Protein AF-A0AA91U6T4-F1 (afdb_monomer)

Secondary structure (DSSP, 8-state):
------PPEETTEEEEEEE-SSEETTEE---TTSPEEHHHHHHHHHHHHHHHHH-SS-----------SS-GGG-TTTT-THHHHHHHHHHHHHHHHHHHHHHHHS--------------EETTTEE--S------------------------

Organism: NCBI:txid553151

InterPro domains:
  IPR057271 YagK/YfjJ, C-terminal domain [PF11726] (22-129)

Sequence (154 aa):
MKISKRYKRLKANPSLHLHYENQFDGFEVYTDRGPLIREFLDQLYDTTERALDQYSRVFAARFDLRFPQIDPFFCRDYDSNKFISTFFETLKRLIKRDRELAGLERRVHQTDVRYVWAREVGRSGKPHYLNRPQYS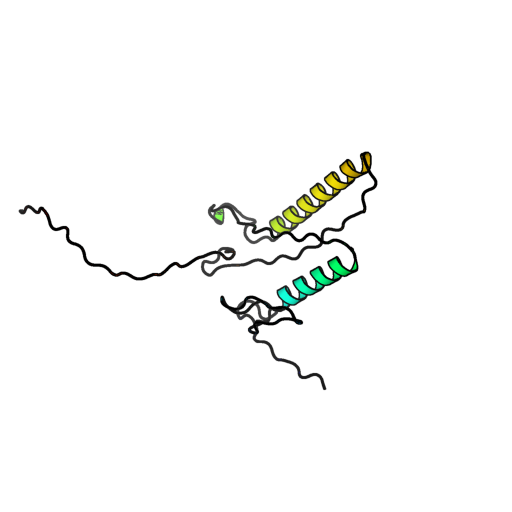RHSPDSGNDAFRTRPVTG

Solvent-accessible surface area (backbone atoms only — not comparable to full-atom values): 10684 Å² total; per-residue (Å²): 134,86,80,79,79,82,64,55,54,38,89,94,44,71,91,43,33,48,35,74,63,52,60,54,98,90,37,82,44,91,37,92,91,44,64,43,54,41,66,58,50,53,50,47,49,55,52,48,53,56,44,57,76,74,32,100,76,80,87,90,85,87,81,89,88,73,80,74,99,60,66,65,89,81,38,89,58,75,87,47,67,59,61,61,51,53,49,52,54,50,50,53,50,54,52,50,51,52,49,55,57,50,44,76,81,41,96,65,80,92,80,83,87,82,84,80,88,85,85,47,68,32,97,85,84,42,76,41,76,97,81,78,88,80,84,82,78,78,88,84,82,90,78,90,81,87,80,88,79,85,80,89,86,135

Mean predicted aligned error: 13.68 Å

pLDDT: mean 74.29, std 22.66, range [26.67, 95.44]

Foldseek 3Di:
DDDPPDFDADPVDRVWGWAQDLDDPRDGHDAPVHTDTVVLVVLVVVLVVVQVVVDVDDDDDDDDDDDPPDPVVVVPCQVPPVVVVVVVVVVQVVVVVVQVVVVVVDDDDDDDDGDDDDFAQDPVRHGDDDDDDPDDDDDDDDDDDDDDDDDDDD

Radius of gyration: 24.83 Å; Cα contacts (8 Å, |Δi|>4): 80; chains: 1; bounding box: 41×79×70 Å

Structure (mmCIF, N/CA/C/O backbone):
data_AF-A0AA91U6T4-F1
#
_entry.id   AF-A0AA91U6T4-F1
#
loop_
_atom_site.group_PDB
_atom_site.id
_atom_site.type_symbol
_atom_site.label_atom_id
_atom_site.label_alt_id
_atom_site.label_comp_id
_atom_site.label_asym_id
_atom_site.label_entity_id
_atom_site.label_seq_id
_atom_site.pdbx_PDB_ins_code
_atom_site.Cartn_x
_atom_site.Cartn_y
_atom_site.Cartn_z
_atom_site.occupancy
_atom_site.B_iso_or_equiv
_atom_site.auth_seq_id
_atom_site.auth_comp_id
_atom_site.auth_asym_id
_atom_site.auth_atom_id
_atom_site.pdbx_PDB_model_num
ATOM 1 N N . MET A 1 1 ? -2.992 -31.243 -13.750 1.00 34.16 1 MET A N 1
ATOM 2 C CA . MET A 1 1 ? -1.886 -30.812 -14.634 1.00 34.16 1 MET A CA 1
ATOM 3 C C . MET A 1 1 ? -1.821 -29.285 -14.592 1.00 34.16 1 MET A C 1
ATOM 5 O O . MET A 1 1 ? -2.686 -28.641 -15.165 1.00 34.16 1 MET A O 1
ATOM 9 N N . LYS A 1 2 ? -0.912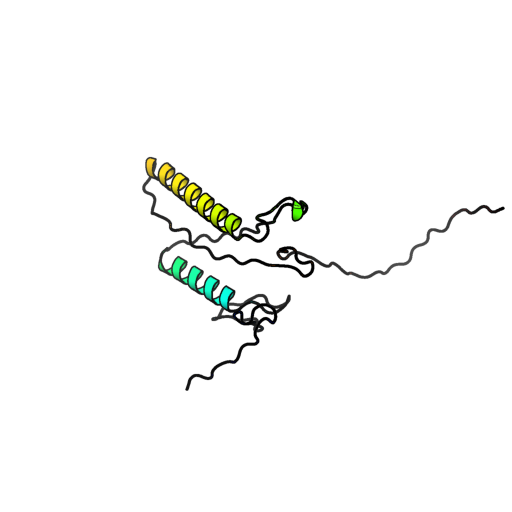 -28.688 -13.803 1.00 38.53 2 LYS A N 1
ATOM 10 C CA . LYS A 1 2 ? -0.807 -27.219 -13.694 1.00 38.53 2 LYS A CA 1
ATOM 11 C C . LYS A 1 2 ? -0.024 -26.707 -14.901 1.00 38.53 2 LYS A C 1
ATOM 13 O O . LYS A 1 2 ? 1.176 -26.946 -14.995 1.00 38.53 2 LYS A O 1
ATOM 18 N N . ILE A 1 3 ? -0.700 -26.044 -15.834 1.00 43.16 3 ILE A N 1
ATOM 19 C CA . ILE A 1 3 ? -0.030 -25.337 -16.925 1.00 43.16 3 ILE A CA 1
ATOM 20 C C . ILE A 1 3 ? 0.766 -24.200 -16.279 1.00 43.16 3 ILE A C 1
ATOM 22 O O . ILE A 1 3 ? 0.192 -23.271 -15.714 1.00 43.16 3 ILE A O 1
ATOM 26 N N . SER A 1 4 ? 2.095 -24.296 -16.313 1.00 48.19 4 SER A N 1
ATOM 27 C CA . SER A 1 4 ? 2.974 -23.205 -15.898 1.00 48.19 4 SER A CA 1
ATOM 28 C C . SER A 1 4 ? 2.845 -22.079 -16.924 1.00 48.19 4 SER A C 1
ATOM 30 O O . SER A 1 4 ? 3.457 -22.128 -17.992 1.00 48.19 4 SER A O 1
ATOM 32 N N . LYS A 1 5 ? 1.997 -21.079 -16.642 1.00 64.62 5 LYS A N 1
ATOM 33 C CA . LYS A 1 5 ? 1.965 -19.835 -17.422 1.00 64.62 5 LYS A CA 1
ATOM 34 C C . LYS A 1 5 ? 3.343 -19.174 -17.290 1.00 64.62 5 LYS A C 1
ATOM 36 O O . LYS A 1 5 ? 3.743 -18.756 -16.205 1.00 64.62 5 LYS A O 1
ATOM 41 N N . ARG A 1 6 ? 4.093 -19.095 -18.392 1.00 72.50 6 ARG A N 1
ATOM 42 C CA . ARG A 1 6 ? 5.404 -18.436 -18.427 1.00 72.50 6 ARG A CA 1
ATOM 43 C C . ARG A 1 6 ? 5.205 -16.937 -18.642 1.00 72.50 6 ARG A C 1
ATOM 45 O O . ARG A 1 6 ? 5.033 -16.487 -19.770 1.00 72.50 6 ARG A O 1
ATOM 52 N N . TYR A 1 7 ? 5.231 -16.170 -17.559 1.00 83.06 7 TYR A N 1
ATOM 53 C CA . TYR A 1 7 ? 5.122 -14.713 -17.628 1.00 83.06 7 TYR A CA 1
ATOM 54 C C . TYR A 1 7 ? 6.411 -14.083 -18.153 1.00 83.06 7 TYR A C 1
ATOM 56 O O . TYR A 1 7 ? 7.523 -14.552 -17.881 1.00 83.06 7 TYR A O 1
ATOM 64 N N . LYS A 1 8 ? 6.268 -12.988 -18.901 1.00 87.94 8 LYS A N 1
ATOM 65 C CA . LYS A 1 8 ? 7.412 -12.197 -19.357 1.00 87.94 8 LYS A CA 1
ATOM 66 C C . LYS A 1 8 ? 8.025 -11.471 -18.163 1.00 87.94 8 LYS A C 1
ATOM 68 O O . LYS A 1 8 ? 7.309 -10.873 -17.375 1.00 87.94 8 LYS A O 1
ATOM 73 N N . ARG A 1 9 ? 9.349 -11.513 -18.037 1.00 90.44 9 ARG A N 1
ATOM 74 C CA . ARG A 1 9 ? 10.083 -10.887 -16.928 1.00 90.44 9 ARG A CA 1
ATOM 75 C C . ARG A 1 9 ? 10.503 -9.461 -17.262 1.00 90.44 9 ARG A C 1
ATOM 77 O O . ARG A 1 9 ? 10.778 -9.150 -18.427 1.00 90.44 9 ARG A O 1
ATOM 84 N N . LEU A 1 10 ? 10.588 -8.606 -16.247 1.00 85.19 10 LEU A N 1
ATOM 85 C CA . LEU A 1 10 ? 11.153 -7.269 -16.386 1.00 85.19 10 LEU A CA 1
ATOM 86 C C . LEU A 1 10 ? 12.662 -7.381 -16.658 1.00 85.19 10 LEU A C 1
ATOM 88 O O . LEU A 1 10 ? 13.394 -8.007 -15.900 1.00 85.19 10 LEU A O 1
ATOM 92 N N . LYS A 1 11 ? 13.153 -6.750 -17.734 1.00 82.88 11 LYS A N 1
ATOM 93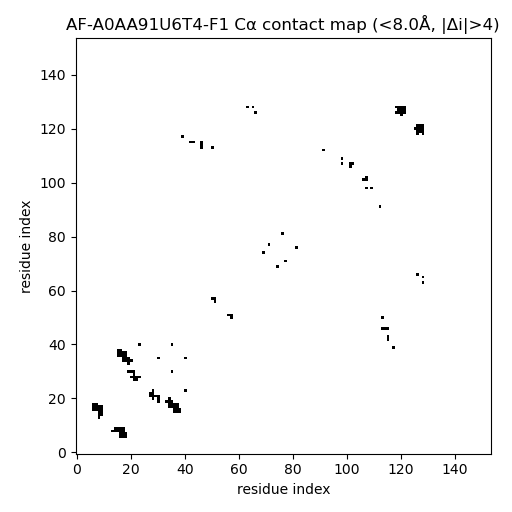 C CA . LYS A 1 11 ? 14.574 -6.848 -18.126 1.00 82.88 11 LYS A CA 1
ATOM 94 C C . LYS A 1 11 ? 15.533 -6.358 -17.037 1.00 82.88 11 LYS A C 1
ATOM 96 O O . LYS A 1 11 ? 16.573 -6.965 -16.831 1.00 82.88 11 LYS A O 1
ATOM 101 N N . ALA A 1 12 ? 15.174 -5.264 -16.365 1.00 79.56 12 ALA A N 1
ATOM 102 C CA . ALA A 1 12 ? 15.988 -4.661 -15.313 1.00 79.56 12 ALA A CA 1
ATOM 103 C C . ALA A 1 12 ? 15.968 -5.464 -14.003 1.00 79.56 12 ALA A C 1
ATOM 105 O O . ALA A 1 12 ? 16.896 -5.354 -13.211 1.00 79.56 12 ALA A O 1
ATOM 106 N N . ASN A 1 13 ? 14.920 -6.262 -13.772 1.00 80.25 13 ASN A N 1
ATOM 107 C CA . ASN A 1 13 ? 14.809 -7.110 -12.595 1.00 80.25 13 ASN A CA 1
ATOM 108 C C . ASN A 1 13 ? 14.064 -8.415 -12.935 1.00 80.25 13 ASN A C 1
ATOM 110 O O . ASN A 1 13 ? 12.831 -8.442 -12.911 1.00 80.25 13 ASN A O 1
ATOM 114 N N . PRO A 1 14 ? 14.791 -9.504 -13.239 1.00 85.12 14 PRO A N 1
ATOM 115 C CA . PRO A 1 14 ? 14.189 -10.767 -13.655 1.00 85.12 14 PRO A CA 1
ATOM 116 C C . PRO A 1 14 ? 13.364 -11.492 -12.585 1.00 85.12 14 PRO A C 1
ATOM 118 O O . PRO A 1 14 ? 12.731 -12.494 -12.926 1.00 85.12 14 PRO A O 1
ATOM 121 N N . SER A 1 15 ? 13.388 -11.052 -11.319 1.00 87.19 15 SER A N 1
ATOM 122 C CA . SER A 1 15 ? 12.479 -11.582 -10.294 1.00 87.19 15 SER A CA 1
ATOM 123 C C . SER A 1 15 ? 11.056 -11.038 -10.431 1.00 87.19 15 SER A C 1
ATOM 125 O O . SER A 1 15 ? 10.142 -11.650 -9.892 1.00 87.19 15 SER A O 1
ATOM 127 N N . LEU A 1 16 ? 10.870 -9.936 -11.169 1.00 88.69 16 LEU A N 1
ATOM 128 C CA . LEU A 1 16 ? 9.574 -9.308 -11.399 1.00 88.69 16 LEU A CA 1
ATOM 129 C C . LEU A 1 16 ? 8.964 -9.766 -12.724 1.00 88.69 16 LEU A C 1
ATOM 131 O O . LEU A 1 16 ? 9.623 -9.753 -13.776 1.00 88.69 16 LEU A O 1
ATOM 135 N N . HIS A 1 17 ? 7.685 -10.122 -12.684 1.00 92.56 17 HIS A N 1
ATOM 136 C CA . HIS A 1 17 ? 6.918 -10.563 -13.842 1.00 92.56 17 HIS A CA 1
ATOM 137 C C . HIS A 1 17 ? 5.939 -9.483 -14.302 1.00 92.56 17 HIS A C 1
ATOM 139 O O . HIS A 1 17 ? 5.362 -8.740 -13.516 1.00 92.56 17 HIS A O 1
ATOM 145 N N . LEU A 1 18 ? 5.752 -9.403 -15.615 1.00 91.88 18 LEU A N 1
ATOM 146 C CA . LEU A 1 18 ? 4.872 -8.449 -16.268 1.00 91.88 18 LEU A CA 1
ATOM 147 C C . LEU A 1 18 ? 3.494 -9.071 -16.495 1.00 91.88 18 LEU A C 1
ATOM 149 O O . LEU A 1 18 ? 3.379 -10.168 -17.052 1.00 91.88 18 LEU A O 1
ATOM 153 N N . HIS A 1 19 ? 2.466 -8.330 -16.107 1.00 91.88 19 HIS A N 1
ATOM 154 C CA . HIS A 1 19 ? 1.061 -8.637 -16.312 1.00 91.88 19 HIS A CA 1
ATOM 155 C C . HIS A 1 19 ? 0.486 -7.696 -17.380 1.00 91.88 19 HIS A C 1
ATOM 157 O O . HIS A 1 19 ? 0.597 -6.478 -17.260 1.00 91.88 19 HIS A O 1
ATOM 163 N N . TYR A 1 20 ? -0.077 -8.267 -18.447 1.00 92.69 20 TYR A N 1
ATOM 164 C CA . TYR A 1 20 ? -0.569 -7.532 -19.623 1.00 92.69 20 TYR A CA 1
ATOM 165 C C . TYR A 1 20 ? -2.092 -7.558 -19.766 1.00 92.69 20 TYR A C 1
ATOM 167 O O . TYR A 1 20 ? -2.630 -6.812 -20.577 1.00 92.69 20 TYR A O 1
ATOM 175 N N . GLU A 1 21 ? -2.760 -8.457 -19.047 1.00 93.44 21 GLU A N 1
ATOM 176 C CA . GLU A 1 21 ? -4.209 -8.613 -19.106 1.00 93.44 21 GLU A CA 1
ATOM 177 C C . GLU A 1 21 ? -4.857 -7.449 -18.334 1.00 93.44 21 GLU A C 1
ATOM 179 O O . GLU A 1 21 ? -4.284 -6.930 -17.381 1.00 93.44 21 GLU A O 1
ATOM 184 N N . ASN A 1 22 ? -6.042 -7.010 -18.752 1.00 93.94 22 ASN A N 1
ATOM 185 C CA . ASN A 1 22 ? -6.808 -5.978 -18.041 1.00 93.94 22 ASN A CA 1
ATOM 186 C C . ASN A 1 22 ? -7.613 -6.555 -16.864 1.00 93.94 22 ASN A C 1
ATOM 188 O O . ASN A 1 22 ? -8.414 -5.847 -16.260 1.00 93.94 22 ASN A O 1
ATOM 192 N N . GLN A 1 23 ? -7.424 -7.840 -16.556 1.00 95.44 23 GLN A N 1
ATOM 193 C CA . GLN A 1 23 ? -8.053 -8.533 -15.443 1.00 95.44 23 GLN A CA 1
ATOM 194 C C . GLN A 1 23 ? -7.008 -9.271 -14.613 1.00 95.44 23 GLN A C 1
ATOM 196 O O . GLN A 1 23 ? -6.150 -9.972 -15.150 1.00 95.44 23 GLN A O 1
ATOM 201 N N . PHE A 1 24 ? -7.137 -9.164 -13.297 1.00 93.88 24 PHE A N 1
ATOM 202 C CA . PHE A 1 24 ? -6.294 -9.840 -12.324 1.00 93.88 24 PHE A CA 1
ATOM 203 C C . PHE A 1 24 ? -7.169 -10.363 -11.181 1.00 93.88 24 PHE A C 1
ATOM 205 O O . PHE A 1 24 ? -7.862 -9.581 -10.540 1.00 93.88 24 PHE A O 1
ATOM 212 N N . ASP A 1 25 ? -7.179 -11.682 -10.969 1.00 91.88 25 ASP A N 1
ATOM 213 C CA . ASP A 1 25 ? -7.969 -12.365 -9.929 1.00 91.88 25 ASP A CA 1
ATOM 214 C C . ASP A 1 25 ? -9.443 -11.917 -9.842 1.00 91.88 25 ASP A C 1
ATOM 216 O O . ASP A 1 25 ? -10.029 -11.799 -8.772 1.00 91.88 25 ASP A O 1
ATOM 220 N N . GLY A 1 26 ? -10.063 -11.676 -11.003 1.00 91.75 26 GLY A N 1
ATOM 221 C CA . GLY A 1 26 ? -11.465 -11.257 -11.113 1.00 91.75 26 GLY A CA 1
ATOM 222 C C . GLY A 1 26 ? -11.702 -9.746 -11.011 1.00 91.75 26 GLY A C 1
ATOM 223 O O . GLY A 1 26 ? -12.839 -9.309 -11.174 1.00 91.75 26 GLY A O 1
ATOM 224 N N . PHE A 1 27 ? -10.653 -8.946 -10.805 1.00 92.38 27 PHE A N 1
ATOM 225 C CA . PHE A 1 27 ? -10.717 -7.485 -10.762 1.00 92.38 27 PHE A CA 1
ATOM 226 C C . PHE A 1 27 ? -10.191 -6.866 -12.051 1.00 92.38 27 PHE A C 1
ATOM 228 O O . PHE A 1 27 ? -9.200 -7.327 -12.618 1.00 92.38 27 PHE A O 1
ATOM 235 N N . GLU A 1 28 ? -10.819 -5.779 -12.493 1.00 95.19 28 GLU A N 1
ATOM 236 C CA . GLU A 1 28 ? -10.283 -4.966 -13.582 1.00 95.19 28 GLU A CA 1
ATOM 237 C C . GLU A 1 28 ? -9.039 -4.201 -13.116 1.00 95.19 28 GLU A C 1
ATOM 239 O O . GLU A 1 28 ? -9.038 -3.543 -12.071 1.00 95.19 28 GLU A O 1
ATOM 244 N N . VAL A 1 29 ? -7.971 -4.270 -13.911 1.00 93.94 29 VAL A N 1
ATOM 245 C CA . VAL A 1 29 ? -6.708 -3.570 -13.664 1.00 93.94 29 VAL A CA 1
ATOM 246 C C . VAL A 1 29 ? -6.335 -2.684 -14.847 1.00 93.94 29 VAL A C 1
ATOM 248 O O . VAL A 1 29 ? -6.553 -3.015 -16.011 1.00 93.94 29 VAL A O 1
ATOM 251 N N . TYR A 1 30 ? -5.755 -1.523 -14.547 1.00 91.88 30 TYR A N 1
ATOM 252 C CA . TYR A 1 30 ? -5.471 -0.501 -15.550 1.00 91.88 30 TYR A CA 1
ATOM 253 C C . TYR A 1 30 ? -4.148 -0.764 -16.284 1.00 91.88 30 TYR A C 1
ATOM 255 O O . TYR A 1 30 ? -3.071 -0.464 -15.765 1.00 91.88 30 TYR A O 1
ATOM 263 N N . THR A 1 31 ? -4.229 -1.286 -17.511 1.00 91.56 31 THR A N 1
ATOM 264 C CA . THR A 1 31 ? -3.064 -1.639 -18.351 1.00 91.56 31 THR A CA 1
ATOM 265 C C . THR A 1 31 ? -2.836 -0.727 -19.560 1.00 91.56 31 THR A C 1
ATOM 267 O O . THR A 1 31 ? -1.885 -0.937 -20.314 1.00 91.56 31 THR A O 1
ATOM 270 N N . ASP A 1 32 ? -3.639 0.324 -19.751 1.00 91.69 32 ASP A N 1
ATOM 271 C CA . ASP A 1 32 ? -3.547 1.212 -20.929 1.00 91.69 32 ASP A CA 1
ATOM 272 C C . ASP A 1 32 ? -2.199 1.941 -21.051 1.00 91.69 32 ASP A C 1
ATOM 274 O O . ASP A 1 32 ? -1.800 2.390 -22.126 1.00 91.69 32 ASP A O 1
ATOM 278 N N . ARG A 1 33 ? -1.479 2.093 -19.935 1.00 86.31 33 ARG A N 1
ATOM 279 C CA . ARG A 1 33 ? -0.165 2.756 -19.882 1.00 86.31 33 ARG A CA 1
ATOM 280 C C . ARG A 1 33 ? 1.011 1.783 -19.919 1.00 86.31 33 ARG A C 1
ATOM 282 O O . ARG A 1 33 ? 2.159 2.227 -19.870 1.00 86.31 33 ARG A O 1
ATOM 289 N N . GLY A 1 34 ? 0.742 0.487 -20.037 1.00 87.88 34 GLY A N 1
ATOM 290 C CA . GLY A 1 34 ? 1.748 -0.565 -20.068 1.00 87.88 34 GLY A CA 1
ATOM 291 C C . GLY A 1 34 ? 1.451 -1.699 -19.088 1.00 87.88 34 GLY A C 1
ATOM 292 O O . GLY A 1 34 ? 0.488 -1.633 -18.325 1.00 87.88 34 GLY A O 1
ATOM 293 N N . PRO A 1 35 ? 2.285 -2.753 -19.112 1.00 91.00 35 PRO A N 1
ATOM 294 C CA . PRO A 1 35 ? 2.114 -3.886 -18.220 1.00 91.00 35 PRO A CA 1
ATOM 295 C C . PRO A 1 35 ? 2.363 -3.501 -16.763 1.00 91.00 35 PRO A C 1
ATOM 297 O O . PRO A 1 35 ? 3.263 -2.714 -16.458 1.00 91.00 35 PRO A O 1
ATOM 300 N N . LEU A 1 36 ? 1.612 -4.136 -15.873 1.00 91.38 36 LEU A N 1
ATOM 301 C CA . LEU A 1 36 ? 1.778 -4.030 -14.429 1.00 91.38 36 LEU A CA 1
ATOM 302 C C . LEU A 1 36 ? 2.789 -5.070 -13.930 1.00 91.38 36 LEU A C 1
ATOM 304 O O . LEU A 1 36 ? 3.102 -6.036 -14.627 1.00 91.38 36 LEU A O 1
ATOM 308 N N . ILE A 1 37 ? 3.314 -4.873 -12.722 1.00 91.00 37 ILE A N 1
ATOM 309 C CA . ILE A 1 37 ? 4.178 -5.857 -12.060 1.00 91.00 37 ILE A CA 1
ATOM 310 C C . ILE A 1 37 ? 3.286 -6.815 -11.280 1.00 91.00 37 ILE A C 1
ATOM 312 O O . ILE A 1 37 ? 2.551 -6.393 -10.387 1.00 91.00 37 ILE A O 1
ATOM 316 N N . ARG A 1 38 ? 3.357 -8.101 -11.619 1.00 92.19 38 ARG A N 1
ATOM 317 C CA . ARG A 1 38 ? 2.483 -9.128 -11.055 1.00 92.19 38 ARG A CA 1
ATOM 318 C C . ARG A 1 38 ? 2.658 -9.259 -9.547 1.00 92.19 38 ARG A C 1
ATOM 320 O O . ARG A 1 38 ? 1.667 -9.267 -8.839 1.00 92.19 38 ARG A O 1
ATOM 327 N N . GLU A 1 39 ? 3.892 -9.263 -9.056 1.00 91.69 39 GLU A N 1
ATOM 328 C CA . GLU A 1 39 ? 4.175 -9.403 -7.625 1.00 91.69 39 GLU A CA 1
ATOM 329 C C . GLU A 1 39 ? 3.566 -8.258 -6.803 1.00 91.69 39 GLU A C 1
ATOM 331 O O . GLU A 1 39 ? 3.191 -8.455 -5.652 1.00 91.69 39 GLU A O 1
ATOM 336 N N . PHE A 1 40 ? 3.441 -7.062 -7.387 1.00 91.56 40 PHE A N 1
ATOM 337 C CA . PHE A 1 40 ? 2.777 -5.936 -6.729 1.00 91.56 40 PHE A CA 1
ATOM 338 C C . PHE A 1 40 ? 1.256 -6.082 -6.742 1.00 91.56 40 PHE A C 1
ATOM 340 O O . PHE A 1 40 ? 0.616 -5.690 -5.770 1.00 91.56 40 PHE A O 1
ATOM 347 N N . LEU A 1 41 ? 0.685 -6.664 -7.802 1.00 93.19 41 LEU A N 1
ATOM 348 C CA . LEU A 1 41 ? -0.733 -7.021 -7.836 1.00 93.19 41 LEU A CA 1
ATOM 349 C C . LEU A 1 41 ? -1.050 -8.108 -6.806 1.00 93.19 41 LEU A C 1
ATOM 351 O O . LEU A 1 41 ? -1.956 -7.907 -6.005 1.00 93.19 41 LEU A O 1
ATOM 355 N N . ASP A 1 42 ? -0.250 -9.179 -6.755 1.00 94.31 42 ASP A N 1
ATOM 356 C CA . ASP A 1 42 ? -0.391 -10.260 -5.771 1.00 94.31 42 ASP A CA 1
ATOM 357 C C . ASP A 1 42 ? -0.333 -9.682 -4.338 1.00 94.31 42 ASP A C 1
ATOM 359 O O . ASP A 1 42 ? -1.219 -9.916 -3.521 1.00 94.31 42 ASP A O 1
ATOM 363 N N . GLN A 1 43 ? 0.668 -8.841 -4.036 1.00 93.62 43 GLN A N 1
ATOM 364 C CA . GLN A 1 43 ? 0.806 -8.209 -2.716 1.00 93.62 43 GLN A CA 1
ATOM 365 C C . GLN A 1 43 ? -0.360 -7.278 -2.363 1.00 93.62 43 GLN A C 1
ATOM 367 O O . GLN A 1 43 ? -0.794 -7.252 -1.206 1.00 93.62 43 GLN A O 1
ATOM 372 N N . LEU A 1 44 ? -0.842 -6.482 -3.322 1.00 93.56 44 LEU A N 1
ATOM 373 C CA . LEU A 1 44 ? -1.977 -5.580 -3.119 1.00 93.56 44 LEU A CA 1
ATOM 374 C C . LEU A 1 44 ? -3.268 -6.365 -2.878 1.00 93.56 44 LEU A C 1
ATOM 376 O O . LEU A 1 44 ? -4.022 -6.010 -1.967 1.00 93.56 44 LEU A O 1
ATOM 380 N N . TYR A 1 45 ? -3.491 -7.429 -3.647 1.00 95.12 45 TYR A N 1
ATOM 381 C CA . TYR A 1 45 ? -4.637 -8.316 -3.494 1.00 95.12 45 TYR A CA 1
ATOM 382 C C . TYR A 1 45 ? -4.617 -8.996 -2.121 1.00 95.12 45 TYR A C 1
ATOM 384 O O . TYR A 1 45 ? -5.515 -8.758 -1.315 1.00 95.12 45 TYR A O 1
ATOM 392 N N . ASP A 1 46 ? -3.526 -9.686 -1.776 1.00 95.44 46 ASP A N 1
ATOM 393 C CA . ASP A 1 46 ? -3.365 -10.358 -0.480 1.00 95.44 46 ASP A CA 1
ATOM 394 C C . ASP A 1 46 ? -3.543 -9.401 0.708 1.00 95.44 46 ASP A C 1
ATOM 396 O O . ASP A 1 46 ? -4.098 -9.756 1.751 1.00 95.44 46 ASP A O 1
ATOM 400 N N . THR A 1 47 ? -3.035 -8.173 0.590 1.00 95.00 47 THR A N 1
ATOM 401 C CA . THR A 1 47 ? -3.148 -7.173 1.658 1.00 95.00 47 THR A CA 1
ATOM 402 C C . THR A 1 47 ? -4.585 -6.696 1.827 1.00 95.00 47 THR A C 1
ATOM 404 O O . THR A 1 47 ? -5.023 -6.496 2.965 1.00 95.00 47 THR A O 1
ATOM 407 N N . THR A 1 48 ? -5.301 -6.529 0.715 1.00 93.62 48 THR A N 1
ATOM 408 C CA . THR A 1 48 ? -6.714 -6.140 0.694 1.00 93.62 48 THR A CA 1
ATOM 409 C C . THR A 1 48 ? -7.587 -7.239 1.282 1.00 93.62 48 THR A C 1
ATOM 411 O O . THR A 1 48 ? -8.327 -6.960 2.225 1.00 93.62 48 THR A O 1
ATOM 414 N N . GLU A 1 49 ? -7.428 -8.482 0.827 1.00 94.81 49 GLU A N 1
ATOM 415 C CA . GLU A 1 49 ? -8.195 -9.630 1.330 1.00 94.81 49 GLU A CA 1
ATOM 416 C C . GLU A 1 49 ? -8.011 -9.790 2.841 1.00 94.81 49 GLU A C 1
ATOM 418 O O . GLU A 1 49 ? -8.978 -9.801 3.596 1.00 94.81 49 GLU A O 1
ATOM 423 N N . ARG A 1 50 ? -6.766 -9.749 3.335 1.00 94.62 50 ARG A N 1
ATOM 424 C CA . ARG A 1 50 ? -6.514 -9.837 4.783 1.00 94.62 50 ARG A CA 1
ATOM 425 C C . ARG A 1 50 ? -7.10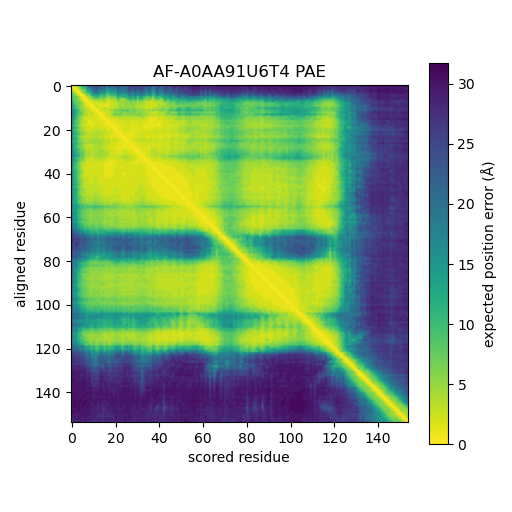7 -8.673 5.582 1.00 94.62 50 ARG A C 1
ATOM 427 O O . ARG A 1 50 ? -7.335 -8.822 6.781 1.00 94.62 50 ARG A O 1
ATOM 434 N N . ALA A 1 51 ? -7.262 -7.491 4.981 1.00 93.56 51 ALA A N 1
ATOM 435 C CA . ALA A 1 51 ? -7.902 -6.359 5.647 1.00 93.56 51 ALA A CA 1
ATOM 436 C C . ALA A 1 51 ? -9.419 -6.567 5.743 1.00 93.56 51 ALA A C 1
ATOM 438 O O . ALA A 1 51 ? -9.995 -6.299 6.798 1.00 93.56 51 ALA A O 1
ATOM 439 N N . LEU A 1 52 ? -10.035 -7.061 4.666 1.00 93.75 52 LEU A N 1
ATOM 440 C CA . LEU A 1 52 ? -11.466 -7.360 4.595 1.00 93.75 52 LEU A CA 1
ATOM 441 C C . LEU A 1 52 ? -11.851 -8.540 5.497 1.00 93.75 52 LEU A C 1
ATOM 443 O O . LEU A 1 52 ? -12.866 -8.465 6.183 1.00 93.75 52 LEU A O 1
ATOM 447 N N . ASP A 1 53 ? -11.003 -9.566 5.584 1.00 94.50 53 ASP A N 1
ATOM 448 C CA . ASP A 1 53 ? -11.203 -10.707 6.486 1.00 94.50 53 ASP A CA 1
ATOM 449 C C . ASP A 1 53 ? -11.150 -10.302 7.965 1.00 94.50 53 ASP A C 1
ATOM 451 O O . ASP A 1 53 ? -11.859 -10.855 8.806 1.00 94.50 53 ASP A O 1
ATOM 455 N N . GLN A 1 54 ? -10.287 -9.340 8.312 1.00 92.88 54 GLN A N 1
ATOM 456 C CA . GLN A 1 54 ? -10.062 -8.946 9.704 1.00 92.88 54 GLN A CA 1
ATOM 457 C C . GLN A 1 54 ? -11.066 -7.895 10.202 1.00 92.88 54 GLN A C 1
ATOM 459 O O . GLN A 1 54 ? -11.341 -7.839 11.405 1.00 92.88 54 GLN A O 1
ATOM 464 N N . TYR A 1 55 ? -11.595 -7.041 9.321 1.00 91.00 55 TYR A N 1
ATOM 465 C CA . TYR A 1 55 ? -12.385 -5.876 9.719 1.00 91.00 55 TYR A CA 1
ATOM 466 C C . TYR A 1 55 ? -13.675 -5.737 8.912 1.00 91.00 55 TYR A C 1
ATOM 468 O O . TYR A 1 55 ? -13.662 -5.677 7.690 1.00 91.00 55 TYR A O 1
ATOM 476 N N . SER A 1 56 ? -14.796 -5.521 9.608 1.00 89.12 56 SER A N 1
ATOM 477 C CA . SER A 1 56 ? -16.102 -5.269 8.974 1.00 89.12 56 SER A CA 1
ATOM 478 C C . SER A 1 56 ? -16.188 -3.934 8.225 1.00 89.12 56 SER A C 1
ATOM 480 O O . SER A 1 56 ? -17.107 -3.722 7.436 1.00 89.12 56 SER A O 1
ATOM 482 N N . ARG A 1 57 ? -15.263 -3.003 8.493 1.00 89.94 57 ARG A N 1
ATOM 483 C CA . ARG A 1 57 ? -15.161 -1.700 7.823 1.00 89.94 57 ARG A CA 1
ATOM 484 C C . ARG A 1 57 ? -13.692 -1.379 7.572 1.00 89.94 57 ARG A C 1
ATOM 486 O O . ARG A 1 57 ? -12.934 -1.198 8.522 1.00 89.94 57 ARG A O 1
ATOM 493 N N . VAL A 1 58 ? -13.318 -1.260 6.302 1.00 91.62 58 VAL A N 1
ATOM 494 C CA . VAL A 1 58 ? -11.950 -0.951 5.864 1.00 91.62 58 VAL A CA 1
ATOM 495 C C . VAL A 1 58 ? -11.914 0.433 5.219 1.00 91.62 58 VAL A C 1
ATOM 497 O O . VAL A 1 58 ? -12.809 0.802 4.462 1.00 91.62 58 VAL A O 1
ATOM 500 N N . PHE A 1 59 ? -10.870 1.206 5.523 1.00 90.88 59 PHE A N 1
ATOM 501 C CA . PHE A 1 59 ? -10.564 2.473 4.862 1.00 90.88 59 PHE A CA 1
ATOM 502 C C . PHE A 1 59 ? -9.233 2.344 4.121 1.00 90.88 59 PHE A C 1
ATOM 504 O O . PHE A 1 59 ? -8.231 1.956 4.722 1.00 90.88 59 PHE A O 1
ATOM 511 N N . ALA A 1 60 ? -9.223 2.680 2.832 1.00 92.44 60 ALA A N 1
ATOM 512 C CA . ALA A 1 60 ? -8.029 2.656 1.995 1.00 92.44 60 ALA A CA 1
ATOM 513 C C . ALA A 1 60 ? -7.599 4.085 1.637 1.00 92.44 60 ALA A C 1
ATOM 515 O O . ALA A 1 60 ? -8.416 4.901 1.214 1.00 92.44 60 ALA A O 1
ATOM 516 N N . ALA A 1 61 ? -6.304 4.373 1.777 1.00 91.12 61 ALA A N 1
ATOM 517 C CA . ALA A 1 61 ? -5.700 5.646 1.394 1.00 91.12 61 ALA A CA 1
ATOM 518 C C . ALA A 1 61 ? -4.421 5.408 0.586 1.00 91.12 61 ALA A C 1
ATOM 520 O O . ALA A 1 61 ? -3.608 4.548 0.931 1.00 91.12 61 ALA A O 1
ATOM 521 N N . ARG A 1 62 ? -4.235 6.197 -0.477 1.00 91.12 62 ARG A N 1
ATOM 522 C CA . ARG A 1 62 ? -3.031 6.192 -1.314 1.00 91.12 62 ARG A CA 1
ATOM 523 C C . ARG A 1 62 ? -2.181 7.421 -1.004 1.00 91.12 62 ARG A C 1
ATOM 525 O O . ARG A 1 62 ? -2.696 8.534 -0.968 1.00 91.12 62 ARG A O 1
ATOM 532 N N . PHE A 1 63 ? -0.876 7.210 -0.844 1.00 88.69 63 PHE A N 1
ATOM 533 C CA . PHE A 1 63 ? 0.110 8.272 -0.663 1.00 88.69 63 PHE A CA 1
ATOM 534 C C . PHE A 1 63 ? 1.127 8.234 -1.804 1.00 88.69 63 PHE A C 1
ATOM 536 O O . PHE A 1 63 ? 1.821 7.235 -1.979 1.00 88.69 63 PHE A O 1
ATOM 543 N N . ASP A 1 64 ? 1.243 9.329 -2.556 1.00 86.38 64 ASP A N 1
ATOM 544 C CA . ASP A 1 64 ? 2.264 9.485 -3.594 1.00 86.38 64 ASP A CA 1
ATOM 545 C C . ASP A 1 64 ? 3.447 10.291 -3.034 1.00 86.38 64 ASP A C 1
ATOM 547 O O . ASP A 1 64 ? 3.431 11.524 -2.998 1.00 86.38 64 ASP A O 1
ATOM 551 N N . LEU A 1 65 ? 4.481 9.589 -2.568 1.00 83.31 65 LEU A N 1
ATOM 552 C CA . LEU A 1 65 ? 5.671 10.209 -1.984 1.00 83.31 65 LEU A CA 1
ATOM 553 C C . LEU A 1 65 ? 6.632 10.677 -3.083 1.00 83.31 65 LEU A C 1
ATOM 555 O O . LEU A 1 65 ? 7.116 9.880 -3.887 1.00 83.31 65 LEU A O 1
ATOM 559 N N . ARG A 1 66 ? 6.939 11.978 -3.104 1.00 77.75 66 ARG A N 1
ATOM 560 C CA . ARG A 1 66 ? 7.863 12.587 -4.071 1.00 77.75 66 ARG A CA 1
ATOM 561 C C . ARG A 1 66 ? 9.094 13.114 -3.352 1.00 77.75 66 ARG A C 1
ATOM 563 O O . ARG A 1 66 ? 8.969 13.855 -2.381 1.00 77.75 66 ARG A O 1
ATOM 570 N N . PHE A 1 67 ? 10.277 12.765 -3.852 1.00 72.31 67 PHE A N 1
ATOM 571 C CA . PHE A 1 67 ? 11.501 13.411 -3.395 1.00 72.31 67 PHE A CA 1
ATOM 572 C C . PHE A 1 67 ? 11.497 14.884 -3.820 1.00 72.31 67 PHE A C 1
ATOM 574 O O . PHE A 1 67 ? 11.029 15.198 -4.922 1.00 72.31 67 PHE A O 1
ATOM 581 N N . PRO A 1 68 ? 12.008 15.791 -2.971 1.00 70.75 68 PRO A N 1
ATOM 582 C CA . PRO A 1 68 ? 12.177 17.181 -3.362 1.00 70.75 68 PRO A CA 1
ATOM 583 C C . PRO A 1 68 ? 13.089 17.264 -4.594 1.00 70.75 68 PRO A C 1
ATOM 585 O O . PRO A 1 68 ? 13.985 16.437 -4.772 1.00 70.75 68 PRO A O 1
ATOM 588 N N . GLN A 1 69 ? 12.862 18.262 -5.454 1.00 67.19 69 GLN A N 1
ATOM 589 C CA . GLN A 1 69 ? 13.667 18.515 -6.659 1.00 67.19 69 GLN A CA 1
ATOM 590 C C . GLN A 1 69 ? 15.030 19.133 -6.304 1.00 67.19 69 GLN A C 1
ATOM 592 O O . GLN A 1 69 ? 15.413 20.177 -6.822 1.00 67.19 69 GLN A O 1
ATOM 597 N N . ILE A 1 70 ? 15.744 18.514 -5.373 1.00 63.00 70 ILE A N 1
ATOM 598 C CA . ILE A 1 70 ? 17.089 18.900 -4.965 1.00 63.00 70 ILE A CA 1
ATOM 599 C C . ILE A 1 70 ? 18.057 17.964 -5.689 1.00 63.00 70 ILE A C 1
ATOM 601 O O . ILE A 1 70 ? 17.708 16.819 -5.991 1.00 63.00 70 ILE A O 1
ATOM 605 N N . ASP A 1 71 ? 19.245 18.466 -6.025 1.00 60.53 71 ASP A N 1
ATOM 606 C CA . ASP A 1 71 ? 20.280 17.659 -6.665 1.00 60.53 71 ASP A CA 1
ATOM 607 C C . ASP A 1 71 ? 20.514 16.371 -5.843 1.00 60.53 71 ASP A C 1
ATOM 609 O O . ASP A 1 71 ? 20.765 16.470 -4.634 1.00 60.53 71 ASP A O 1
ATOM 613 N N . PRO A 1 72 ? 20.417 15.170 -6.454 1.00 59.31 72 PRO A N 1
ATOM 614 C CA . PRO A 1 72 ? 20.721 13.902 -5.791 1.00 59.31 72 PRO A CA 1
ATOM 615 C C . PRO A 1 72 ? 22.075 13.905 -5.071 1.00 59.31 72 PRO A C 1
ATOM 617 O O . PRO A 1 72 ? 22.233 13.198 -4.077 1.00 59.31 72 PRO A O 1
ATOM 620 N N . PHE A 1 73 ? 23.022 14.742 -5.510 1.00 57.91 73 PHE A N 1
ATOM 621 C CA . PHE A 1 73 ? 24.320 14.924 -4.861 1.00 57.91 73 PHE A CA 1
ATOM 622 C C . PHE A 1 73 ? 24.216 15.389 -3.395 1.00 57.91 73 PHE A C 1
ATOM 624 O O . PHE A 1 73 ? 25.069 15.047 -2.577 1.00 57.91 73 PHE A O 1
ATOM 631 N N . PHE A 1 74 ? 23.151 16.115 -3.030 1.00 57.47 74 PHE A N 1
ATOM 632 C CA . PHE A 1 74 ? 22.909 16.573 -1.655 1.00 57.47 74 PHE A CA 1
ATOM 633 C C . PHE A 1 74 ? 22.083 15.591 -0.814 1.00 57.47 74 PHE A C 1
ATOM 635 O O . PHE A 1 74 ? 21.942 15.789 0.392 1.00 57.47 74 PHE A O 1
ATOM 642 N N . CYS A 1 75 ? 21.550 14.519 -1.408 1.00 60.06 75 CYS A N 1
ATOM 643 C CA . CYS A 1 75 ? 20.730 13.538 -0.705 1.00 60.06 75 CYS A CA 1
ATOM 644 C C . CYS A 1 75 ? 21.388 12.155 -0.778 1.00 60.06 75 CYS A C 1
ATOM 646 O O . CYS A 1 75 ? 21.027 11.308 -1.587 1.00 60.06 75 CYS A O 1
ATOM 648 N N . ARG A 1 76 ? 22.360 11.909 0.110 1.00 58.19 76 ARG A N 1
ATOM 649 C CA . ARG A 1 76 ? 23.089 10.627 0.212 1.00 58.19 76 ARG A CA 1
ATOM 650 C C . ARG A 1 76 ? 22.164 9.410 0.390 1.00 58.19 76 ARG A C 1
ATOM 652 O O . ARG A 1 76 ? 22.523 8.307 -0.003 1.00 58.19 76 ARG A O 1
ATOM 659 N N . ASP A 1 77 ? 20.969 9.624 0.934 1.00 60.84 77 ASP A N 1
ATOM 660 C CA . ASP A 1 77 ? 19.968 8.582 1.176 1.00 60.84 77 ASP A CA 1
ATOM 661 C C . ASP A 1 77 ? 18.977 8.397 0.006 1.00 60.84 77 ASP A C 1
ATOM 663 O O . ASP A 1 77 ? 18.028 7.628 0.138 1.00 60.84 77 ASP A O 1
ATOM 667 N N . TYR A 1 78 ? 19.166 9.065 -1.139 1.00 62.91 78 TYR A N 1
ATOM 668 C CA . TYR A 1 78 ? 18.230 9.028 -2.277 1.00 62.91 78 TYR A CA 1
ATOM 669 C C . TYR A 1 78 ? 17.941 7.613 -2.801 1.00 62.91 78 TYR A C 1
ATOM 671 O O . TYR A 1 78 ? 16.830 7.323 -3.249 1.00 62.91 78 TYR A O 1
ATOM 679 N N . ASP A 1 79 ? 18.928 6.719 -2.700 1.00 63.75 79 ASP A N 1
ATOM 680 C CA . ASP A 1 79 ? 18.792 5.313 -3.081 1.00 63.75 79 ASP A CA 1
ATOM 681 C C . ASP A 1 79 ? 18.395 4.376 -1.945 1.00 63.75 79 ASP A C 1
ATOM 683 O O . ASP A 1 79 ? 18.095 3.205 -2.192 1.00 63.75 79 ASP A O 1
ATOM 687 N N . SER A 1 80 ? 18.303 4.894 -0.723 1.00 73.31 80 SER A N 1
ATOM 688 C CA . SER A 1 80 ? 17.922 4.129 0.453 1.00 73.31 80 SER A CA 1
ATOM 689 C C . SER A 1 80 ? 16.405 4.033 0.609 1.00 73.31 80 SER A C 1
ATOM 691 O O . SER A 1 80 ? 15.673 5.020 0.546 1.00 73.31 80 SER A O 1
ATOM 693 N N . ASN A 1 81 ? 15.929 2.834 0.950 1.00 80.31 81 ASN A N 1
ATOM 694 C CA . ASN A 1 81 ? 14.541 2.610 1.365 1.00 80.31 81 ASN A CA 1
ATOM 695 C C . ASN A 1 81 ? 14.269 3.103 2.804 1.00 80.31 81 ASN A C 1
ATOM 697 O O . ASN A 1 81 ? 13.184 2.900 3.342 1.00 80.31 81 ASN A O 1
ATOM 701 N N . LYS A 1 82 ? 15.228 3.770 3.456 1.00 83.44 82 LYS A N 1
ATOM 702 C CA . LYS A 1 82 ? 15.063 4.286 4.821 1.00 83.44 82 LYS A CA 1
ATOM 703 C C . LYS A 1 82 ? 13.881 5.250 4.944 1.00 83.44 82 LYS A C 1
ATOM 705 O O . LYS A 1 82 ? 13.130 5.162 5.908 1.00 83.44 82 LYS A O 1
ATOM 710 N N . PHE A 1 83 ? 13.666 6.111 3.948 1.00 82.25 83 PHE A N 1
ATOM 711 C CA . PHE A 1 83 ? 12.564 7.076 3.972 1.00 82.25 83 PHE A CA 1
ATOM 712 C C . PHE A 1 83 ? 11.189 6.413 4.001 1.00 82.25 83 PHE A C 1
ATOM 714 O O . PHE A 1 83 ? 10.315 6.876 4.733 1.00 82.25 83 PHE A O 1
ATOM 721 N N . ILE A 1 84 ? 10.996 5.325 3.245 1.00 86.62 84 ILE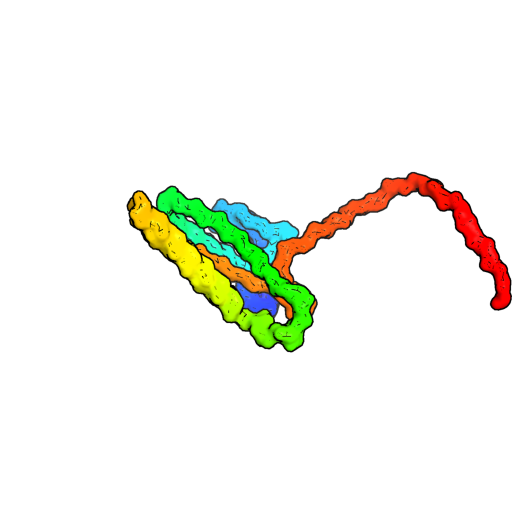 A N 1
ATOM 722 C CA . ILE A 1 84 ? 9.708 4.628 3.235 1.00 86.62 84 ILE A CA 1
ATOM 723 C C . ILE A 1 84 ? 9.454 3.934 4.579 1.00 86.62 84 ILE A C 1
ATOM 725 O O . ILE A 1 84 ? 8.346 4.019 5.108 1.00 86.62 84 ILE A O 1
ATOM 729 N N . SER A 1 85 ? 10.490 3.354 5.194 1.00 88.44 85 SER A N 1
ATOM 730 C CA . SER A 1 85 ? 10.391 2.785 6.543 1.00 88.44 85 SER A CA 1
ATOM 731 C C . SER A 1 85 ? 10.038 3.854 7.576 1.00 88.44 85 SER A C 1
ATOM 733 O O . SER A 1 85 ? 9.055 3.703 8.300 1.00 88.44 85 SER A O 1
ATOM 735 N N . THR A 1 86 ? 10.761 4.980 7.591 1.00 89.12 86 THR A N 1
ATOM 736 C CA . THR A 1 86 ? 10.493 6.101 8.508 1.00 89.12 86 THR A CA 1
ATOM 737 C C . THR A 1 86 ? 9.092 6.686 8.316 1.00 89.12 86 THR A C 1
ATOM 739 O O . THR A 1 86 ? 8.430 7.042 9.298 1.00 89.12 86 THR A O 1
ATOM 742 N N . PHE A 1 87 ? 8.614 6.765 7.070 1.00 89.88 87 PHE A N 1
ATOM 743 C CA . PHE A 1 87 ? 7.250 7.188 6.762 1.00 89.88 87 PHE A CA 1
ATOM 744 C C . PHE A 1 87 ? 6.222 6.259 7.419 1.00 89.88 87 PHE A C 1
ATOM 746 O O . PHE A 1 87 ? 5.380 6.734 8.184 1.00 89.88 87 PHE A O 1
ATOM 753 N N . PHE A 1 88 ? 6.311 4.944 7.191 1.00 91.12 88 PHE A N 1
ATOM 754 C CA . PHE A 1 88 ? 5.350 3.995 7.759 1.00 91.12 88 PHE A CA 1
ATOM 755 C C . PHE A 1 88 ? 5.451 3.875 9.281 1.00 91.12 88 PHE A C 1
ATOM 757 O O . PHE A 1 88 ? 4.421 3.761 9.945 1.00 91.12 88 PHE A O 1
ATOM 764 N N . GLU A 1 89 ? 6.651 3.942 9.856 1.00 92.25 89 GLU A N 1
ATOM 765 C CA . GLU A 1 89 ? 6.842 3.994 11.311 1.00 92.25 89 GLU A CA 1
ATOM 766 C C . GLU A 1 89 ? 6.150 5.217 11.919 1.00 92.25 89 GLU A C 1
ATOM 768 O O . GLU A 1 89 ? 5.411 5.105 12.902 1.00 92.25 89 GLU A O 1
ATOM 773 N N . THR A 1 90 ? 6.334 6.387 11.304 1.00 93.88 90 THR A N 1
ATOM 774 C CA . THR A 1 90 ? 5.702 7.625 11.768 1.00 93.88 90 THR A CA 1
ATOM 775 C C . THR A 1 90 ? 4.190 7.568 11.609 1.00 93.88 90 THR A C 1
ATOM 777 O O . THR A 1 90 ? 3.479 7.894 12.559 1.00 93.88 90 THR A O 1
ATOM 780 N N . LEU A 1 91 ? 3.691 7.096 10.466 1.00 92.38 91 LEU A N 1
ATOM 781 C CA . LEU A 1 91 ? 2.260 6.946 10.210 1.00 92.38 91 LEU A CA 1
ATOM 782 C C . LEU A 1 91 ? 1.598 6.018 11.239 1.00 92.38 91 LEU A C 1
ATOM 784 O O . LEU A 1 91 ? 0.598 6.391 11.852 1.00 92.38 91 LEU A O 1
ATOM 788 N N . LYS A 1 92 ? 2.189 4.843 11.491 1.00 92.25 92 LYS A N 1
ATOM 789 C CA . LYS A 1 92 ? 1.697 3.891 12.501 1.00 92.25 92 LYS A CA 1
ATOM 790 C C . LYS A 1 92 ? 1.661 4.509 13.894 1.00 92.25 92 LYS A C 1
ATOM 792 O O . LYS A 1 92 ? 0.672 4.354 14.605 1.00 92.25 92 LYS A O 1
ATOM 797 N N . ARG A 1 93 ? 2.712 5.240 14.275 1.00 93.50 93 ARG A N 1
ATOM 798 C CA . ARG A 1 93 ? 2.784 5.931 15.569 1.00 93.50 93 ARG A CA 1
ATOM 799 C C . ARG A 1 93 ? 1.708 7.010 15.709 1.00 93.50 93 ARG A C 1
ATOM 801 O O . ARG A 1 93 ? 1.090 7.097 16.766 1.00 93.50 93 ARG A O 1
ATOM 808 N N . LEU A 1 94 ? 1.470 7.808 14.665 1.00 93.56 94 LEU A N 1
ATOM 809 C CA . LEU A 1 94 ? 0.429 8.841 14.675 1.00 93.56 94 LEU A CA 1
ATOM 810 C C . LEU A 1 94 ? -0.970 8.230 14.810 1.00 93.56 94 LEU A C 1
ATOM 812 O O . LEU A 1 94 ? -1.744 8.687 15.647 1.00 93.56 94 LEU A O 1
ATOM 816 N N . ILE A 1 95 ? -1.261 7.167 14.054 1.00 91.19 95 ILE A N 1
ATOM 817 C CA . ILE A 1 95 ? -2.540 6.447 14.139 1.00 91.19 95 ILE A CA 1
ATOM 818 C C . ILE A 1 95 ? -2.718 5.833 15.527 1.00 91.19 95 ILE A C 1
ATOM 820 O O . ILE A 1 95 ? -3.767 6.009 16.139 1.00 91.19 95 ILE A O 1
ATOM 824 N N . LYS A 1 96 ? -1.690 5.166 16.063 1.00 90.94 96 LYS A N 1
ATOM 825 C CA . LYS A 1 96 ? -1.743 4.585 17.409 1.00 90.94 96 LYS A CA 1
ATOM 826 C C . LYS A 1 96 ? -2.057 5.647 18.465 1.00 90.94 96 LYS A C 1
ATOM 828 O O . LYS A 1 96 ? -2.974 5.451 19.254 1.00 90.94 96 LYS A O 1
ATOM 833 N N . ARG A 1 97 ? -1.358 6.788 18.428 1.00 92.75 97 ARG A N 1
ATOM 834 C CA . ARG A 1 97 ? -1.591 7.903 19.358 1.00 92.75 97 ARG A CA 1
ATOM 835 C C . ARG A 1 97 ? -3.020 8.441 19.260 1.00 92.75 97 ARG A C 1
ATOM 837 O O . ARG A 1 97 ? -3.646 8.692 20.280 1.00 92.75 97 ARG A O 1
ATOM 844 N 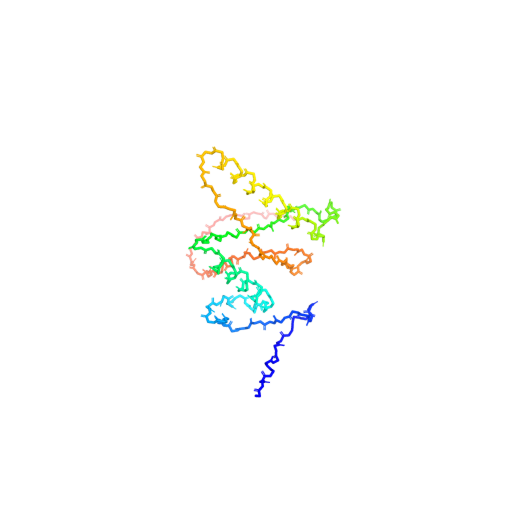N . ASP A 1 98 ? -3.540 8.614 18.046 1.00 91.06 98 ASP A N 1
ATOM 845 C CA . ASP A 1 98 ? -4.922 9.059 17.830 1.00 91.06 98 ASP A CA 1
ATOM 846 C C . ASP A 1 98 ? -5.942 8.069 18.418 1.00 91.06 98 ASP A C 1
ATOM 848 O O . ASP A 1 98 ? -6.890 8.470 19.092 1.00 91.06 98 ASP A O 1
ATOM 852 N N . ARG A 1 99 ? -5.718 6.761 18.230 1.00 89.31 99 ARG A N 1
ATOM 853 C CA . ARG A 1 99 ? -6.561 5.713 18.827 1.00 89.31 99 ARG A CA 1
ATOM 854 C C . ARG A 1 99 ? -6.485 5.703 20.354 1.00 89.31 99 ARG A C 1
ATOM 856 O O . ARG A 1 99 ? -7.520 5.534 20.989 1.00 89.31 99 ARG A O 1
ATOM 863 N N . GLU A 1 100 ? -5.297 5.886 20.930 1.00 91.12 100 GLU A N 1
ATOM 864 C CA . GLU A 1 100 ? -5.098 5.978 22.384 1.00 91.12 100 GLU A CA 1
ATOM 865 C C . GLU A 1 100 ? -5.865 7.170 22.971 1.00 91.12 100 GLU A C 1
ATOM 867 O O . GLU A 1 100 ? -6.603 6.994 23.937 1.00 91.12 100 GLU A O 1
ATOM 872 N N . LEU A 1 101 ? -5.768 8.350 22.345 1.00 92.12 101 LEU A N 1
ATOM 873 C CA . LEU A 1 101 ? -6.510 9.544 22.764 1.00 92.12 101 LEU A CA 1
ATOM 874 C C . LEU A 1 101 ? -8.025 9.345 22.649 1.00 92.12 101 LEU A C 1
ATOM 876 O O . LEU A 1 101 ? -8.753 9.618 23.599 1.00 92.12 101 LEU A O 1
ATOM 880 N N . ALA A 1 102 ? -8.507 8.798 21.530 1.00 89.75 102 ALA A N 1
ATOM 881 C CA . ALA A 1 102 ? -9.927 8.491 21.358 1.00 89.75 102 ALA A CA 1
ATOM 882 C C . ALA A 1 102 ? -10.432 7.432 22.361 1.00 89.75 102 ALA A C 1
ATOM 884 O O . ALA A 1 102 ? -11.608 7.440 22.727 1.00 89.75 102 ALA A O 1
ATOM 885 N N . GLY A 1 103 ? -9.548 6.536 22.810 1.00 90.75 103 GLY A N 1
ATOM 886 C CA . GLY A 1 103 ? -9.814 5.519 23.825 1.00 90.75 103 GLY A CA 1
ATOM 887 C C . GLY A 1 103 ? -10.097 6.076 25.223 1.00 90.75 103 GLY A C 1
ATOM 888 O O . GLY A 1 103 ? -10.720 5.386 26.028 1.00 90.75 103 GLY A O 1
ATOM 889 N N . LEU A 1 104 ? -9.668 7.311 25.509 1.00 91.19 104 LEU A N 1
ATOM 890 C CA . LEU A 1 104 ? -9.950 7.987 26.780 1.00 91.19 104 LEU A CA 1
ATOM 891 C C . LEU A 1 104 ? -11.415 8.433 26.884 1.00 91.19 104 LEU A C 1
ATOM 893 O O . LEU A 1 104 ? -11.960 8.493 27.982 1.00 91.19 104 LEU A O 1
ATOM 897 N N . GLU A 1 105 ? -12.055 8.727 25.750 1.00 90.56 105 GLU A N 1
ATOM 898 C CA . GLU A 1 105 ? -13.433 9.233 25.696 1.00 90.56 105 GLU A CA 1
ATOM 899 C C . GLU A 1 105 ? -14.458 8.138 25.379 1.00 90.56 105 GLU A C 1
ATOM 901 O O . GLU A 1 105 ? -15.613 8.213 25.798 1.00 90.56 105 GLU A O 1
ATOM 906 N N . ARG A 1 106 ? -14.064 7.110 24.615 1.00 88.62 106 ARG A N 1
ATOM 907 C CA . ARG A 1 106 ? -14.963 6.033 24.175 1.00 88.62 106 ARG A CA 1
ATOM 908 C C . ARG A 1 106 ? -14.224 4.722 23.957 1.00 88.62 106 ARG A C 1
ATOM 910 O O . ARG A 1 106 ? -13.018 4.686 23.747 1.00 88.62 106 ARG A O 1
ATOM 917 N N . ARG A 1 107 ? -14.969 3.616 23.902 1.00 84.88 107 ARG A N 1
ATOM 918 C CA . ARG A 1 107 ? -14.404 2.320 23.508 1.00 84.88 107 ARG A CA 1
ATOM 919 C C . ARG A 1 107 ? -13.993 2.356 22.032 1.00 84.88 107 ARG A C 1
ATOM 921 O O . ARG A 1 107 ? -14.835 2.531 21.153 1.00 84.88 107 ARG A O 1
ATOM 928 N N . VAL A 1 108 ? -12.704 2.152 21.768 1.00 84.31 108 VAL A N 1
ATOM 929 C CA . VAL A 1 108 ? -12.126 2.097 20.418 1.00 84.31 108 VAL A CA 1
ATOM 930 C C . VAL A 1 108 ? -11.503 0.722 20.184 1.00 84.31 108 VAL A C 1
ATOM 932 O O . VAL A 1 108 ? -10.823 0.181 21.053 1.00 84.31 108 VAL A O 1
ATOM 935 N N . HIS A 1 109 ? -11.749 0.139 19.011 1.00 81.19 109 HIS A N 1
ATOM 936 C CA . HIS A 1 109 ? -11.114 -1.114 18.606 1.00 81.19 109 HIS A CA 1
ATOM 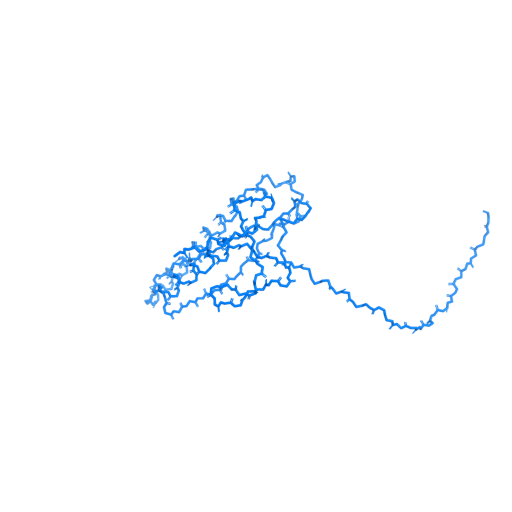937 C C . HIS A 1 109 ? -9.683 -0.862 18.127 1.00 81.19 109 HIS A C 1
ATOM 939 O O . HIS A 1 109 ? -9.416 0.118 17.426 1.00 81.19 109 HIS A O 1
ATOM 945 N N . GLN A 1 110 ? -8.773 -1.776 18.468 1.00 79.00 110 GLN A N 1
ATOM 946 C CA . GLN A 1 110 ? -7.424 -1.765 17.908 1.00 79.00 110 GLN A CA 1
ATOM 947 C C . GLN A 1 110 ? -7.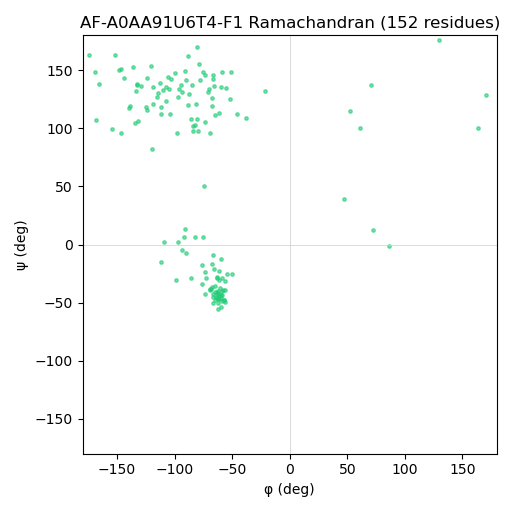501 -1.902 16.385 1.00 79.00 110 GLN A C 1
ATOM 949 O O . GLN A 1 110 ? -8.288 -2.690 15.861 1.00 79.00 110 GLN A O 1
ATOM 954 N N . THR A 1 111 ? -6.724 -1.085 15.680 1.00 80.12 111 THR A N 1
ATOM 955 C CA . THR A 1 111 ? -6.692 -1.046 14.214 1.00 80.12 111 THR A CA 1
ATOM 956 C C . THR A 1 111 ? -5.256 -1.246 13.758 1.00 80.12 111 THR A C 1
ATOM 958 O O . THR A 1 111 ? -4.394 -0.419 14.060 1.00 80.12 111 THR A O 1
ATOM 961 N N . ASP A 1 112 ? -5.006 -2.320 13.016 1.00 84.81 112 ASP A N 1
ATOM 962 C CA . ASP A 1 112 ? -3.709 -2.587 12.411 1.00 84.81 112 ASP A CA 1
ATOM 963 C C . ASP A 1 112 ? -3.631 -1.906 11.049 1.00 84.81 112 ASP A C 1
ATOM 965 O O . ASP A 1 112 ? -4.494 -2.061 10.184 1.00 84.81 112 ASP A O 1
ATOM 969 N N . VAL A 1 113 ? -2.555 -1.152 10.841 1.00 87.69 113 VAL A N 1
ATOM 970 C CA . VAL A 1 113 ? -2.295 -0.489 9.564 1.00 87.69 113 VAL A CA 1
ATOM 971 C C . VAL A 1 113 ? -1.565 -1.459 8.644 1.00 87.69 113 VAL A C 1
ATOM 973 O O . VAL A 1 113 ? -0.377 -1.748 8.836 1.00 87.69 113 VAL A O 1
ATOM 976 N N . ARG A 1 114 ? -2.284 -1.938 7.630 1.00 90.75 114 ARG A N 1
ATOM 977 C CA . ARG A 1 114 ? -1.752 -2.726 6.515 1.00 90.75 114 ARG A CA 1
ATOM 978 C C . ARG A 1 114 ? -1.334 -1.789 5.385 1.00 90.75 114 ARG A C 1
ATOM 980 O O . ARG A 1 114 ? -1.992 -0.782 5.144 1.00 90.75 114 ARG A O 1
ATOM 987 N N . TYR A 1 115 ? -0.229 -2.094 4.715 1.00 91.62 115 TYR A N 1
ATOM 988 C CA . TYR A 1 115 ? 0.263 -1.270 3.617 1.00 91.62 115 TYR A CA 1
ATOM 989 C C . TYR A 1 115 ? 0.985 -2.112 2.573 1.00 91.62 115 TYR A C 1
ATOM 991 O O . TYR A 1 115 ? 1.627 -3.110 2.894 1.00 91.62 115 TYR A O 1
ATOM 999 N N . VAL A 1 116 ? 0.920 -1.637 1.336 1.00 90.56 116 VAL A N 1
ATOM 1000 C CA . VAL A 1 116 ? 1.807 -2.029 0.244 1.00 90.56 116 VAL A CA 1
ATOM 1001 C C . VAL A 1 116 ? 2.533 -0.788 -0.250 1.00 90.56 116 VAL A C 1
ATOM 1003 O O . VAL A 1 116 ? 2.045 0.333 -0.088 1.00 90.56 116 VAL A O 1
ATOM 1006 N N . TRP A 1 117 ? 3.714 -0.968 -0.827 1.00 89.94 117 TRP A N 1
ATOM 1007 C CA . TRP A 1 117 ? 4.473 0.131 -1.407 1.00 89.94 117 TRP A CA 1
ATOM 1008 C C . TRP A 1 117 ? 5.251 -0.359 -2.623 1.00 89.94 117 TRP A C 1
ATOM 1010 O O . TRP A 1 117 ? 5.638 -1.522 -2.703 1.00 89.94 117 TRP A O 1
ATOM 1020 N N . ALA A 1 118 ? 5.490 0.548 -3.560 1.00 83.19 118 ALA A N 1
ATOM 1021 C CA . ALA A 1 118 ? 6.318 0.310 -4.730 1.00 83.19 118 ALA A CA 1
ATOM 1022 C C . ALA A 1 118 ? 7.229 1.518 -4.943 1.00 83.19 118 ALA A C 1
ATOM 1024 O O . ALA A 1 118 ? 6.864 2.629 -4.559 1.00 83.19 118 ALA A O 1
ATOM 1025 N N . ARG A 1 119 ? 8.398 1.298 -5.560 1.00 78.75 119 ARG A N 1
ATOM 1026 C CA . ARG A 1 119 ? 9.311 2.357 -6.008 1.00 78.75 119 ARG A CA 1
ATOM 1027 C C . ARG A 1 119 ? 9.373 2.403 -7.521 1.00 78.75 119 ARG A C 1
ATOM 1029 O O . ARG A 1 119 ? 9.813 1.443 -8.143 1.00 78.75 119 ARG A O 1
ATOM 1036 N N . GLU A 1 120 ? 8.978 3.526 -8.107 1.00 69.31 120 GLU A N 1
ATOM 1037 C CA . GLU A 1 120 ? 9.117 3.760 -9.543 1.00 69.31 120 GLU A CA 1
ATOM 1038 C C . GLU A 1 120 ? 10.393 4.564 -9.810 1.00 69.31 120 GLU A C 1
ATOM 1040 O O . GLU A 1 120 ? 10.594 5.623 -9.221 1.00 69.31 120 GLU A O 1
ATOM 1045 N N . VAL A 1 121 ? 11.262 4.063 -10.695 1.00 63.44 121 VAL A N 1
ATOM 1046 C CA . VAL A 1 121 ? 12.437 4.775 -11.222 1.00 63.44 121 VAL A CA 1
ATOM 1047 C C . VAL A 1 121 ? 12.200 5.070 -12.688 1.00 63.44 121 VAL A C 1
ATOM 1049 O O . VAL A 1 121 ? 12.120 4.157 -13.507 1.00 63.44 121 VAL A O 1
ATOM 1052 N N . GLY A 1 122 ? 12.045 6.345 -13.036 1.00 57.66 122 GLY A N 1
ATOM 1053 C CA . GLY A 1 122 ? 11.859 6.720 -14.431 1.00 57.66 122 GLY A CA 1
ATOM 1054 C C . GLY A 1 122 ? 13.179 6.771 -15.192 1.00 57.66 122 GLY A C 1
ATOM 1055 O O . GLY A 1 122 ? 14.276 6.721 -14.637 1.00 57.66 122 GLY A O 1
ATOM 1056 N N . ARG A 1 123 ? 13.050 6.899 -16.514 1.00 45.47 123 ARG A N 1
ATOM 1057 C CA . ARG A 1 123 ? 14.126 6.684 -17.497 1.00 45.47 123 ARG A CA 1
ATOM 1058 C C . ARG A 1 123 ? 15.361 7.586 -17.356 1.00 45.47 123 ARG A C 1
ATOM 1060 O O . ARG A 1 123 ? 16.369 7.289 -17.978 1.00 45.47 123 ARG A O 1
ATOM 1067 N N . SER A 1 124 ? 15.313 8.650 -16.556 1.00 48.78 124 SER A N 1
ATOM 1068 C CA . SER A 1 124 ? 16.453 9.547 -16.317 1.00 48.78 124 SER A CA 1
ATOM 1069 C C . SER A 1 124 ? 17.324 9.147 -15.113 1.00 48.78 124 SER A C 1
ATOM 1071 O O . SER A 1 124 ? 18.063 9.991 -14.616 1.00 48.78 124 SER A O 1
ATOM 1073 N N . GLY A 1 125 ? 17.164 7.934 -14.564 1.00 46.22 125 GLY A N 1
ATOM 1074 C CA . GLY A 1 125 ? 17.863 7.504 -13.341 1.00 46.22 125 GLY A CA 1
ATOM 1075 C C . GLY A 1 125 ? 17.350 8.170 -12.057 1.00 46.22 125 GLY A C 1
ATOM 1076 O O . GLY A 1 125 ? 17.983 8.079 -11.015 1.00 46.22 125 GLY A O 1
ATOM 1077 N N . LYS A 1 126 ? 16.197 8.844 -12.124 1.00 42.31 126 LYS A N 1
ATOM 1078 C CA . LYS A 1 126 ? 15.514 9.442 -10.971 1.00 42.31 126 LYS A CA 1
ATOM 1079 C C . LYS A 1 126 ? 14.264 8.609 -10.657 1.00 42.31 126 LYS A C 1
ATOM 1081 O O . LYS A 1 126 ? 13.553 8.256 -11.595 1.00 42.31 126 LYS A O 1
ATOM 1086 N N . PRO A 1 127 ? 13.959 8.267 -9.396 1.00 44.34 127 PRO A N 1
ATOM 1087 C CA . PRO A 1 127 ? 12.635 7.862 -8.965 1.00 44.34 127 PRO A CA 1
ATOM 1088 C C . PRO A 1 127 ? 11.559 8.798 -9.521 1.00 44.34 127 PRO A C 1
ATOM 1090 O O . PRO A 1 127 ? 11.532 9.977 -9.179 1.00 44.34 127 PRO A O 1
ATOM 1093 N N . HIS A 1 128 ? 10.717 8.296 -10.421 1.00 45.53 128 HIS A N 1
ATOM 1094 C CA . HIS A 1 128 ? 9.626 9.049 -11.042 1.00 45.53 128 HIS A CA 1
ATOM 1095 C C . HIS A 1 128 ? 8.353 8.270 -10.774 1.00 45.53 128 HIS A C 1
ATOM 1097 O O . HIS A 1 128 ? 8.242 7.172 -11.301 1.00 45.53 128 HIS A O 1
ATOM 1103 N N . TYR A 1 129 ? 7.410 8.836 -10.019 1.00 49.16 129 TYR A N 1
ATOM 1104 C CA . TYR A 1 129 ? 6.060 8.282 -9.938 1.00 49.16 129 TYR A CA 1
ATOM 1105 C C . TYR A 1 129 ? 5.123 8.954 -10.941 1.00 49.16 129 TYR A C 1
ATOM 1107 O O . TYR A 1 129 ? 5.147 10.176 -11.123 1.00 49.16 129 TYR A O 1
ATOM 1115 N N . LEU A 1 130 ? 4.309 8.118 -11.578 1.00 38.56 130 LEU A N 1
ATOM 1116 C CA . LEU A 1 130 ? 3.281 8.403 -12.576 1.00 38.56 130 LEU A CA 1
ATOM 1117 C C . LEU A 1 130 ? 2.465 9.696 -12.337 1.00 38.56 130 LEU A C 1
ATOM 1119 O O . LEU A 1 130 ? 1.588 9.748 -11.481 1.00 38.56 130 LEU A O 1
ATOM 1123 N N . ASN A 1 131 ? 2.701 10.716 -13.172 1.00 30.56 131 ASN A N 1
ATOM 1124 C CA . ASN A 1 131 ? 1.653 11.549 -13.777 1.00 30.56 131 ASN A CA 1
ATOM 1125 C C . ASN A 1 131 ? 2.234 12.426 -14.898 1.00 30.56 131 ASN A C 1
ATOM 1127 O O . ASN A 1 131 ? 2.898 13.430 -14.648 1.00 30.56 131 ASN A O 1
ATOM 1131 N N . ARG A 1 132 ? 1.933 12.080 -16.156 1.00 30.03 132 ARG A N 1
ATOM 1132 C CA . ARG A 1 132 ? 2.010 13.025 -17.279 1.00 30.03 132 ARG A CA 1
ATOM 1133 C C . ARG A 1 132 ? 0.715 12.926 -18.093 1.00 30.03 132 ARG A C 1
ATOM 1135 O O . ARG A 1 132 ? 0.546 11.948 -18.828 1.00 30.03 132 ARG A O 1
ATOM 1142 N N . PRO A 1 133 ? -0.204 13.902 -18.014 1.00 35.31 133 PRO A N 1
ATOM 1143 C CA . PRO A 1 133 ? -1.152 14.106 -19.091 1.00 35.31 133 PRO A CA 1
ATOM 1144 C C . PRO A 1 133 ? -0.368 14.737 -20.246 1.00 35.31 133 PRO A C 1
ATOM 1146 O O . PRO A 1 133 ? 0.047 15.890 -20.185 1.00 35.31 133 PRO A O 1
ATOM 1149 N N . GLN A 1 134 ? -0.088 13.946 -21.281 1.00 36.88 134 GLN A N 1
ATOM 1150 C CA . GLN A 1 134 ? 0.279 14.497 -22.580 1.00 36.88 134 GLN A CA 1
ATOM 1151 C C . GLN A 1 134 ? -1.030 14.911 -23.245 1.00 36.88 134 GLN A C 1
ATOM 1153 O O . GLN A 1 134 ? -1.731 14.065 -23.795 1.00 36.88 134 GLN A O 1
ATOM 1158 N N . TYR A 1 135 ? -1.382 16.191 -23.164 1.00 30.16 135 TYR A N 1
ATOM 1159 C CA . TYR A 1 135 ? -2.340 16.746 -24.108 1.00 30.16 135 TYR A CA 1
ATOM 1160 C C . TYR A 1 135 ? -1.574 17.096 -25.381 1.00 30.16 135 TYR A C 1
ATOM 1162 O O . TYR A 1 135 ? -0.854 18.087 -25.434 1.00 30.16 135 TYR A O 1
ATOM 1170 N N . SER A 1 136 ? -1.722 16.246 -26.394 1.00 39.00 136 SER A N 1
ATOM 1171 C CA . SER A 1 136 ? -1.611 16.658 -27.788 1.00 39.00 136 SER A CA 1
ATOM 1172 C C . SER A 1 136 ? -3.033 16.736 -28.341 1.00 39.00 136 SER A C 1
ATOM 1174 O O . SER A 1 136 ? -3.715 15.720 -28.448 1.00 39.00 136 SER A O 1
ATOM 1176 N N . ARG A 1 137 ? -3.490 17.948 -28.650 1.00 33.44 137 ARG A N 1
ATOM 1177 C CA . ARG A 1 137 ? -4.481 18.230 -29.698 1.00 33.44 137 ARG A CA 1
ATOM 1178 C C . ARG A 1 137 ? -3.901 19.419 -30.459 1.00 33.44 137 ARG A C 1
ATOM 1180 O O . ARG A 1 137 ? -3.607 20.441 -29.856 1.00 33.44 137 ARG A O 1
ATOM 1187 N N . HIS A 1 138 ? -3.369 19.165 -31.649 1.00 32.97 138 HIS A N 1
ATOM 1188 C CA . HIS A 1 138 ? -4.042 19.504 -32.906 1.00 32.97 138 HIS A CA 1
ATOM 1189 C C . HIS A 1 138 ? -4.291 21.013 -33.039 1.00 32.97 138 HIS A C 1
ATOM 1191 O O . HIS A 1 138 ? -5.245 21.548 -32.491 1.00 32.97 138 HIS A O 1
ATOM 1197 N N . SER A 1 139 ? -3.413 21.655 -33.818 1.00 39.91 139 SER A N 1
ATOM 1198 C CA . SER A 1 139 ? -3.783 22.764 -34.706 1.00 39.91 139 SER A CA 1
ATOM 1199 C C . SER A 1 139 ? -4.903 22.252 -35.630 1.00 39.91 139 SER A C 1
ATOM 1201 O O . SER A 1 139 ? -4.810 21.096 -36.057 1.00 39.91 139 SER A O 1
ATOM 1203 N N . PRO A 1 140 ? -5.988 23.008 -35.858 1.00 44.62 140 PRO A N 1
ATOM 1204 C CA . PRO A 1 140 ? -5.934 24.119 -36.810 1.00 44.62 140 PRO A CA 1
ATOM 1205 C C . PRO A 1 140 ? -6.781 25.326 -36.365 1.00 44.62 140 PRO A C 1
ATOM 1207 O O . PRO A 1 140 ? -7.863 25.150 -35.826 1.00 44.62 140 PRO A O 1
ATOM 1210 N N . ASP A 1 141 ? -6.328 26.550 -36.615 1.00 30.48 141 ASP A N 1
ATOM 1211 C CA . ASP A 1 141 ? -7.052 27.402 -37.560 1.00 30.48 141 ASP A CA 1
ATOM 1212 C C . ASP A 1 141 ? -6.249 28.655 -37.917 1.00 30.48 141 ASP A C 1
ATOM 1214 O O . ASP A 1 141 ? -5.443 29.182 -37.150 1.00 30.48 141 ASP A O 1
ATOM 1218 N N . SER A 1 142 ? -6.504 29.054 -39.147 1.00 35.59 142 SER A N 1
ATOM 1219 C CA . SER A 1 142 ? -6.175 30.279 -39.844 1.00 35.59 142 SER A CA 1
ATOM 1220 C C . SER A 1 142 ? -6.565 31.561 -39.097 1.00 35.59 142 SER A C 1
ATOM 1222 O O . SER A 1 142 ? -7.575 31.625 -38.404 1.00 35.59 142 SER A O 1
ATOM 1224 N N . GLY A 1 143 ? -5.783 32.625 -39.294 1.00 27.02 143 GLY A N 1
ATOM 1225 C CA . GLY A 1 143 ? -6.146 33.956 -38.817 1.00 27.02 143 GLY A C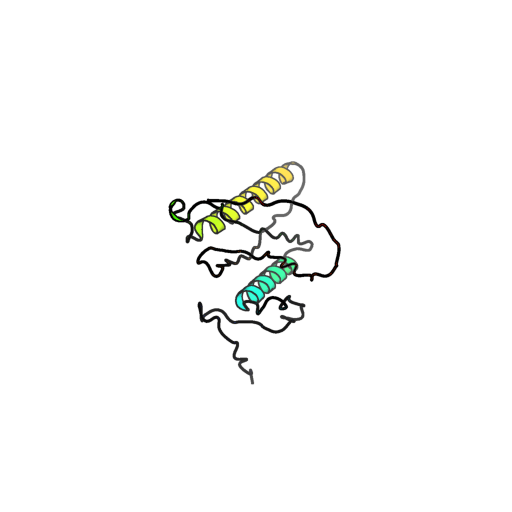A 1
ATOM 1226 C C . GLY A 1 143 ? -4.961 34.907 -38.788 1.00 27.02 143 GLY A C 1
ATOM 1227 O O . GLY A 1 143 ? -4.135 34.840 -37.890 1.00 27.02 143 GLY A O 1
ATOM 1228 N N . ASN A 1 144 ? -4.890 35.746 -39.817 1.00 32.66 144 ASN A N 1
ATOM 1229 C CA . ASN A 1 144 ? -4.080 36.953 -39.949 1.00 32.66 144 ASN A CA 1
ATOM 1230 C C . ASN A 1 144 ? -3.607 37.590 -38.632 1.00 32.66 144 ASN A C 1
ATOM 1232 O O . ASN A 1 144 ? -4.425 37.928 -37.789 1.00 32.66 144 ASN A O 1
ATOM 1236 N N . ASP A 1 145 ? -2.318 37.918 -38.573 1.00 29.78 145 ASP A N 1
ATOM 1237 C CA . ASP A 1 145 ? -1.933 39.315 -38.372 1.00 29.78 145 ASP A CA 1
ATOM 1238 C C . ASP A 1 145 ? -0.539 39.564 -38.956 1.00 29.78 145 ASP A C 1
ATOM 1240 O O . ASP A 1 145 ? 0.512 39.245 -38.397 1.00 29.78 145 ASP A O 1
ATOM 1244 N N . ALA A 1 146 ? -0.557 40.126 -40.162 1.00 31.34 146 ALA A N 1
ATOM 1245 C CA . ALA A 1 146 ? 0.538 40.922 -40.670 1.00 31.34 146 ALA A CA 1
ATOM 1246 C C . ALA A 1 146 ? 0.635 42.192 -39.816 1.00 31.34 146 ALA A C 1
ATOM 1248 O O . ALA A 1 146 ? -0.385 42.806 -39.551 1.00 31.34 146 ALA A O 1
ATOM 1249 N N . PHE A 1 147 ? 1.840 42.607 -39.423 1.00 26.67 147 PHE A N 1
ATOM 1250 C CA . PHE A 1 147 ? 2.397 43.931 -39.733 1.00 26.67 147 PHE A CA 1
ATOM 1251 C C . PHE A 1 147 ? 3.697 44.185 -38.952 1.00 26.67 147 PHE A C 1
ATOM 1253 O O . PHE A 1 147 ? 3.711 44.169 -37.729 1.00 26.67 147 PHE A O 1
ATOM 1260 N N . ARG A 1 148 ? 4.722 44.588 -39.726 1.00 28.50 148 ARG A N 1
ATOM 1261 C CA . ARG A 1 148 ? 5.814 45.531 -39.387 1.00 28.50 148 ARG A CA 1
ATOM 1262 C C . ARG A 1 148 ? 6.873 45.059 -38.374 1.00 28.50 148 ARG A C 1
ATOM 1264 O O . ARG A 1 148 ? 6.566 44.487 -37.349 1.00 28.50 148 ARG A O 1
ATOM 1271 N N . THR A 1 149 ? 8.173 45.289 -38.558 1.00 34.69 149 THR A N 1
ATOM 1272 C CA . THR A 1 149 ? 8.949 46.081 -39.533 1.00 34.69 149 THR A CA 1
ATOM 1273 C C . THR A 1 149 ? 10.413 45.642 -39.430 1.00 34.69 149 THR A C 1
ATOM 1275 O O . THR A 1 149 ? 10.929 45.508 -38.325 1.00 34.69 149 THR A O 1
ATOM 1278 N N . ARG A 1 150 ? 11.100 45.491 -40.570 1.00 32.66 150 ARG A N 1
ATOM 1279 C CA . ARG A 1 150 ? 12.566 45.652 -40.651 1.00 32.66 150 ARG A CA 1
ATOM 1280 C C . ARG A 1 150 ? 12.913 47.149 -40.695 1.00 32.66 150 ARG A C 1
ATOM 1282 O O . ARG A 1 150 ? 12.077 47.937 -41.138 1.00 32.66 150 ARG A O 1
ATOM 1289 N N . PRO A 1 151 ? 14.127 47.524 -40.272 1.00 35.19 151 PRO A N 1
ATOM 1290 C CA . PRO A 1 151 ? 15.156 47.944 -41.244 1.00 35.19 151 PRO A CA 1
ATOM 1291 C C . PRO A 1 151 ? 16.507 47.231 -40.942 1.00 35.19 151 PRO A C 1
ATOM 1293 O O . PRO A 1 151 ? 16.764 46.906 -39.790 1.00 35.19 151 PRO A O 1
ATOM 1296 N N . VAL A 1 152 ? 17.313 46.709 -41.888 1.00 39.03 152 VAL A N 1
ATOM 1297 C CA . VAL A 1 152 ? 18.146 47.355 -42.945 1.00 39.03 152 VAL A CA 1
ATOM 1298 C C . VAL A 1 152 ? 19.041 48.426 -42.286 1.00 39.03 152 VAL A C 1
ATOM 1300 O O . VAL A 1 152 ? 18.507 49.345 -41.686 1.00 39.03 152 VAL A O 1
ATOM 1303 N N . THR A 1 153 ? 20.375 48.376 -42.222 1.00 38.78 153 THR A N 1
ATOM 1304 C CA . THR A 1 153 ? 21.436 48.019 -43.188 1.00 38.78 153 THR A CA 1
ATOM 1305 C C . THR A 1 153 ? 22.779 48.023 -42.437 1.00 38.78 153 THR A C 1
ATOM 1307 O O . THR A 1 153 ? 22.872 48.688 -41.404 1.00 38.78 153 THR A O 1
ATOM 1310 N N . GLY A 1 154 ? 23.817 47.404 -43.009 1.00 39.97 154 GLY A N 1
ATOM 1311 C CA . GLY A 1 154 ? 25.219 47.584 -42.617 1.00 39.97 154 GLY A CA 1
ATOM 1312 C C . GLY A 1 154 ? 26.049 46.359 -42.926 1.00 39.97 154 GLY A C 1
ATOM 1313 O O . GLY A 1 154 ? 26.250 45.575 -41.978 1.00 39.97 154 GLY A O 1
#